Protein AF-A0A6N7UW26-F1 (afdb_monomer)

Nearest PDB structures (foldseek):
  8dt6-assembly1_B  TM=2.273E-01  e=1.455E+00  Elizabethkingia anophelis NUHP1
  5mk8-assembly2_B  TM=3.758E-01  e=3.638E+00  Clostridium botulinum
  8dt6-assembly1_D  TM=2.778E-01  e=3.840E+00  Elizabethkingia anophelis NUHP1
  5v38-assembly1_A  TM=3.765E-01  e=7.739E+00  Clostridium botulinum
  8pat-assembly1_A  TM=2.718E-01  e=9.098E+00  Escherichia coli

Solvent-accessible surface area (backbone atoms only — not comparable to full-atom values): 9703 Å² total; per-residue (Å²): 136,88,84,86,88,82,86,84,82,82,75,84,84,83,72,90,70,81,81,72,72,80,72,72,74,71,62,60,53,66,77,76,77,49,83,89,56,85,70,30,60,75,62,91,87,68,85,50,96,81,56,78,80,40,50,36,56,70,45,73,48,65,44,20,38,36,31,44,34,38,50,102,53,35,41,29,42,35,40,39,35,71,65,97,81,62,48,72,42,76,38,70,46,76,55,78,59,53,95,90,54,58,47,66,45,77,35,78,38,31,34,79,85,52,41,39,20,32,40,27,37,44,48,63,90,64,78,64,68,85,78,50,50,100,53,48,44,78,77,38,86,41,32,36,38,30,59,77,54,70,80,80,85,124

Mean predicted aligned error: 12.39 Å

Foldseek 3Di:
DDDDDDDDPDDDPPDDDDPPPPQPDAFDDCQQVDDDDPLQDDPPPDDDPQDAPGKGWFDAAAQWTWMWGDDPFKIWIKIWGDDDPTDIDIFMDGGHDDAQAATWDWDALRHNVGGIKIKGFHGAPDDDCVVVDPQWDDPGNGIIIGPDDPPPDD

Secondary structure (DSSP, 8-state):
-----------------------PPPPP-GGGGSPP-GGGPPPTT---TT--SEEEEEEEETTEEEEEEE-SSEEEEEEEE-STT-EEEEEEEES---TT---EEEETT-STTS--EEEEE--TT---TTTS-TTEEEEETTEEEES-------

Radius of gyration: 23.83 Å; Cα contacts (8 Å, |Δi|>4): 264; chains: 1; bounding box: 53×52×86 Å

Sequence (154 aa):
MSAAALAAAGMLLVGCSAQGADKVPDPPFAVFETEPGEQDTLPDWVELDTGREEVRYLTTSGTGRYYVSRNSTDYCLVVVREGPGESYSAFCRSGPLTQGFVLSGTSPGTTLDGRAGQASLVVDGYMDGAELGEDSELIHENVLVRLGVPNGDN

Structure (mmCIF, N/CA/C/O backbone):
data_AF-A0A6N7UW26-F1
#
_entry.id   AF-A0A6N7UW26-F1
#
loop_
_atom_site.group_PDB
_atom_site.id
_atom_site.type_symbol
_atom_site.label_atom_id
_atom_site.label_alt_id
_atom_site.label_comp_id
_atom_site.label_asym_id
_atom_site.label_entity_id
_atom_site.label_seq_id
_atom_site.pdbx_PDB_ins_code
_atom_site.Cartn_x
_atom_site.Cartn_y
_atom_site.Cartn_z
_atom_site.occupancy
_atom_site.B_iso_or_equiv
_atom_site.auth_seq_id
_atom_site.auth_comp_id
_atom_site.auth_asym_id
_atom_site.auth_atom_id
_atom_site.pdbx_PDB_model_num
ATOM 1 N N . MET A 1 1 ? 38.519 25.150 -68.601 1.00 41.12 1 MET A N 1
ATOM 2 C CA . MET A 1 1 ? 38.725 24.385 -67.354 1.00 41.12 1 MET A CA 1
ATOM 3 C C . MET A 1 1 ? 37.658 24.834 -66.371 1.00 41.12 1 MET A C 1
ATOM 5 O O . MET A 1 1 ? 37.484 26.033 -66.208 1.00 41.12 1 MET A O 1
ATOM 9 N N . SER A 1 2 ? 36.874 23.883 -65.866 1.00 42.00 2 SER A N 1
ATOM 10 C CA . SER A 1 2 ? 35.711 24.075 -64.989 1.00 42.00 2 SER A CA 1
ATOM 11 C C . SER A 1 2 ? 36.076 24.399 -63.534 1.00 42.00 2 SER A C 1
ATOM 13 O O . SER A 1 2 ? 37.207 24.149 -63.131 1.00 42.00 2 SER A O 1
ATOM 15 N N . ALA A 1 3 ? 35.036 24.803 -62.784 1.00 44.19 3 ALA A N 1
ATOM 16 C CA . ALA A 1 3 ? 34.780 24.684 -61.332 1.00 44.19 3 ALA A CA 1
ATOM 17 C C . ALA A 1 3 ? 34.629 26.060 -60.648 1.00 44.19 3 ALA A C 1
ATOM 19 O O . ALA A 1 3 ? 35.584 26.819 -60.560 1.00 44.19 3 ALA A O 1
ATOM 20 N N . ALA A 1 4 ? 33.406 26.539 -60.395 1.00 43.19 4 ALA A N 1
ATOM 21 C CA . ALA A 1 4 ? 32.406 26.120 -59.393 1.00 43.19 4 ALA A CA 1
ATOM 22 C C . ALA A 1 4 ? 32.610 26.829 -58.039 1.00 43.19 4 ALA A C 1
ATOM 24 O O . ALA A 1 4 ? 33.660 26.740 -57.412 1.00 43.19 4 ALA A O 1
ATOM 25 N N . ALA A 1 5 ? 31.571 27.569 -57.648 1.00 48.59 5 ALA A N 1
ATOM 26 C CA . ALA A 1 5 ? 31.470 28.410 -56.465 1.00 48.59 5 ALA A CA 1
ATOM 27 C C . ALA A 1 5 ? 31.392 27.603 -55.159 1.00 48.59 5 ALA A C 1
ATOM 29 O O . ALA A 1 5 ? 30.811 26.520 -55.131 1.00 48.59 5 ALA A O 1
ATOM 30 N N . LEU A 1 6 ? 31.880 28.188 -54.063 1.00 43.03 6 LEU A N 1
ATOM 31 C CA . LEU A 1 6 ? 31.603 27.736 -52.700 1.00 43.03 6 LEU A CA 1
ATOM 32 C C . LEU A 1 6 ? 31.049 28.911 -51.891 1.00 43.03 6 LEU A C 1
ATOM 34 O O . LEU A 1 6 ? 31.768 29.835 -51.517 1.00 43.03 6 LEU A O 1
ATOM 38 N N . ALA A 1 7 ? 29.738 28.864 -51.664 1.00 52.69 7 ALA A N 1
ATOM 39 C CA . ALA A 1 7 ? 29.038 29.678 -50.687 1.00 52.69 7 ALA A CA 1
ATOM 40 C C . ALA A 1 7 ? 29.315 29.113 -49.286 1.00 52.69 7 ALA A C 1
ATOM 42 O O . ALA A 1 7 ? 29.065 27.936 -49.034 1.00 52.69 7 ALA A O 1
ATOM 43 N N . ALA A 1 8 ? 29.810 29.949 -48.376 1.00 47.72 8 ALA A N 1
ATOM 44 C CA . ALA A 1 8 ? 29.953 29.613 -46.965 1.00 47.72 8 ALA A CA 1
ATOM 45 C C . ALA A 1 8 ? 28.863 30.341 -46.168 1.00 47.72 8 ALA A C 1
ATOM 47 O O . ALA A 1 8 ? 29.039 31.479 -45.741 1.00 47.72 8 ALA A O 1
ATOM 48 N N . ALA A 1 9 ? 27.721 29.679 -45.988 1.00 50.53 9 ALA A N 1
ATOM 49 C CA . ALA A 1 9 ? 26.744 30.029 -44.966 1.00 50.53 9 ALA A CA 1
ATOM 50 C C . ALA A 1 9 ? 27.047 29.176 -43.725 1.00 50.53 9 ALA A C 1
ATOM 52 O O . ALA A 1 9 ? 26.632 28.023 -43.632 1.00 50.53 9 ALA A O 1
ATOM 53 N N . GLY A 1 10 ? 27.838 29.724 -42.801 1.00 46.84 10 GLY A N 1
ATOM 54 C CA . GLY A 1 10 ? 28.078 29.122 -41.491 1.00 46.84 10 GLY A CA 1
ATOM 55 C C . GLY A 1 10 ? 26.859 29.334 -40.599 1.00 46.84 10 GLY A C 1
ATOM 56 O O . GLY A 1 10 ? 26.614 30.445 -40.137 1.00 46.84 10 GLY A O 1
ATOM 57 N N . MET A 1 11 ? 26.080 28.271 -40.413 1.00 49.75 11 MET A N 1
ATOM 58 C CA . MET A 1 11 ? 24.893 28.227 -39.564 1.00 49.75 11 MET A CA 1
ATOM 59 C C . MET A 1 11 ? 25.246 28.457 -38.088 1.00 49.75 11 MET A C 1
ATOM 61 O O . MET A 1 11 ? 26.121 27.799 -37.528 1.00 49.75 11 MET A O 1
ATOM 65 N N . LEU A 1 12 ? 24.502 29.369 -37.460 1.00 50.16 12 LEU A N 1
ATOM 66 C CA . LEU A 1 12 ? 24.355 29.502 -36.013 1.00 50.16 12 LEU A CA 1
ATOM 67 C C . LEU A 1 12 ? 23.759 28.207 -35.442 1.00 50.16 12 LEU A C 1
ATOM 69 O O . LEU A 1 12 ? 22.562 27.964 -35.581 1.00 50.16 12 LEU A O 1
ATOM 73 N N . LEU A 1 13 ? 24.574 27.392 -34.774 1.00 49.44 13 LEU A N 1
ATOM 74 C CA . LEU A 1 13 ? 24.083 26.307 -33.923 1.00 49.44 13 LEU A CA 1
ATOM 75 C C . LEU A 1 13 ? 23.812 26.856 -32.519 1.00 49.44 13 LEU A C 1
ATOM 77 O O . LEU A 1 13 ? 24.617 26.715 -31.604 1.00 49.44 13 LEU A O 1
ATOM 81 N N . VAL A 1 14 ? 22.651 27.494 -32.365 1.00 54.22 14 VAL A N 1
ATOM 82 C CA . VAL A 1 14 ? 21.955 27.564 -31.076 1.00 54.22 14 VAL A CA 1
ATOM 83 C C . VAL A 1 14 ? 21.070 26.325 -31.022 1.00 54.22 14 VAL A C 1
ATOM 85 O O . VAL A 1 14 ? 20.023 26.274 -31.658 1.00 54.22 14 VAL A O 1
ATOM 88 N N . GLY A 1 15 ? 21.533 25.296 -30.320 1.00 43.56 15 GLY A N 1
ATOM 89 C CA . GLY A 1 15 ? 20.801 24.049 -30.134 1.00 43.56 15 GLY A CA 1
ATOM 90 C C . GLY A 1 15 ? 20.874 23.627 -28.680 1.00 43.56 15 GLY A C 1
ATOM 91 O O . GLY A 1 15 ? 21.813 22.952 -28.273 1.00 43.56 15 GLY A O 1
ATOM 92 N N . CYS A 1 16 ? 19.889 24.064 -27.897 1.00 54.56 16 CYS A N 1
ATOM 93 C CA . CYS A 1 16 ? 19.595 23.523 -26.581 1.00 54.56 16 CYS A CA 1
ATOM 94 C C . CYS A 1 16 ? 19.397 22.009 -26.686 1.00 54.56 16 CYS A C 1
ATOM 96 O O . CYS A 1 16 ? 18.557 21.543 -27.450 1.00 54.56 16 CYS A O 1
ATOM 98 N N . SER A 1 17 ? 20.108 21.237 -25.879 1.00 44.00 17 SER A N 1
ATOM 99 C CA . SER A 1 17 ? 19.672 19.895 -25.502 1.00 44.00 17 SER A CA 1
ATOM 100 C C . SER A 1 17 ? 20.188 19.656 -24.098 1.00 44.00 17 SER A C 1
ATOM 102 O O . SER A 1 17 ? 21.270 19.111 -23.890 1.00 44.00 17 SER A O 1
ATOM 104 N N . ALA A 1 18 ? 19.419 20.153 -23.128 1.00 45.50 18 ALA A N 1
ATOM 105 C CA . ALA A 1 18 ? 19.446 19.586 -21.797 1.00 45.50 18 ALA A CA 1
ATOM 106 C C . ALA A 1 18 ? 19.293 18.074 -21.980 1.00 45.50 18 ALA A C 1
ATOM 108 O O . ALA A 1 18 ? 18.314 17.616 -22.569 1.00 45.50 18 ALA A O 1
ATOM 109 N N . GLN A 1 19 ? 20.313 17.332 -21.565 1.00 42.00 19 GLN A N 1
ATOM 110 C CA . GLN A 1 19 ? 20.242 15.893 -21.397 1.00 42.00 19 GLN A CA 1
ATOM 111 C C . GLN A 1 19 ? 19.126 15.641 -20.384 1.00 42.00 19 GLN A C 1
ATOM 113 O O . GLN A 1 19 ? 19.340 15.711 -19.177 1.00 42.00 19 GLN A O 1
ATOM 118 N N . GLY A 1 20 ? 17.906 15.436 -20.882 1.00 44.72 20 GLY A N 1
ATOM 119 C CA . GLY A 1 20 ? 16.899 14.709 -20.140 1.00 44.72 20 GLY A CA 1
ATOM 120 C C . GLY A 1 20 ? 17.497 13.333 -19.942 1.00 44.72 20 GLY A C 1
ATOM 121 O O . GLY A 1 20 ? 17.631 12.588 -20.907 1.00 44.72 20 GLY A O 1
ATOM 122 N N . ALA A 1 21 ? 17.976 13.058 -18.731 1.00 50.16 21 ALA A N 1
ATOM 123 C CA . ALA A 1 21 ? 18.299 11.704 -18.330 1.00 50.16 21 ALA A CA 1
ATOM 124 C C . ALA A 1 21 ? 17.089 10.850 -18.708 1.00 50.16 21 ALA A C 1
ATOM 126 O O . ALA A 1 21 ? 15.977 11.174 -18.284 1.00 50.16 21 ALA A O 1
ATOM 127 N N . ASP A 1 22 ? 17.295 9.851 -19.567 1.00 48.12 22 ASP A N 1
ATOM 128 C CA . ASP A 1 22 ? 16.258 8.903 -19.948 1.00 48.12 22 ASP A CA 1
ATOM 129 C C . ASP A 1 22 ? 15.594 8.415 -18.659 1.00 48.12 22 ASP A C 1
ATOM 131 O O . ASP A 1 22 ? 16.223 7.740 -17.838 1.00 48.12 22 ASP A O 1
ATOM 135 N N . LYS A 1 23 ? 14.351 8.855 -18.419 1.00 54.00 23 LYS A N 1
ATOM 136 C CA . LYS A 1 23 ? 13.581 8.424 -17.257 1.00 54.00 23 LYS A CA 1
ATOM 137 C C . LYS A 1 23 ? 13.370 6.935 -17.485 1.00 54.00 23 LYS A C 1
ATOM 139 O O . LYS A 1 23 ? 12.643 6.560 -18.402 1.00 54.00 23 LYS A O 1
ATOM 144 N N . VAL A 1 24 ? 14.088 6.103 -16.727 1.00 54.62 24 VAL A N 1
ATOM 145 C CA . VAL A 1 24 ? 13.878 4.653 -16.736 1.00 54.62 24 VAL A CA 1
ATOM 146 C C . VAL A 1 24 ? 12.374 4.451 -16.558 1.00 54.62 24 VAL A C 1
ATOM 148 O O . VAL A 1 24 ? 11.836 4.992 -15.588 1.00 54.62 24 VAL A O 1
ATOM 151 N N . PRO A 1 25 ? 11.688 3.797 -17.512 1.00 60.94 25 PRO A N 1
ATOM 152 C CA . PRO A 1 25 ? 10.249 3.649 -17.434 1.00 60.94 25 PRO A CA 1
ATOM 153 C C . PRO A 1 25 ? 9.905 2.919 -16.143 1.00 60.94 25 PRO A C 1
ATOM 155 O O . PRO A 1 25 ? 10.587 1.966 -15.756 1.00 60.94 25 PRO A O 1
ATOM 158 N N . ASP A 1 26 ? 8.870 3.413 -15.475 1.00 63.62 26 ASP A N 1
ATOM 159 C CA . ASP A 1 26 ? 8.329 2.781 -14.285 1.00 63.62 26 ASP A CA 1
ATOM 160 C C . ASP A 1 26 ? 7.999 1.311 -14.594 1.00 63.62 26 ASP A C 1
ATOM 162 O O . ASP A 1 26 ? 7.546 1.008 -15.707 1.00 63.62 26 ASP A O 1
ATOM 166 N N . PRO A 1 27 ? 8.257 0.368 -13.670 1.00 62.75 27 PRO A N 1
ATOM 167 C CA . PRO A 1 27 ? 7.874 -1.012 -13.911 1.00 62.75 27 PRO A CA 1
ATOM 168 C C . PRO A 1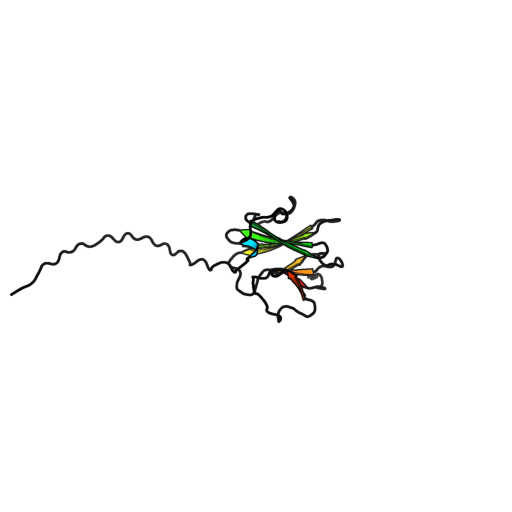 27 ? 6.352 -1.129 -14.048 1.00 62.75 27 PRO A C 1
ATOM 170 O O . PRO A 1 27 ? 5.616 -0.312 -13.484 1.00 62.75 27 PRO A O 1
ATOM 173 N N . PRO A 1 28 ? 5.873 -2.142 -14.789 1.00 69.50 28 PRO A N 1
ATOM 174 C CA . PRO A 1 28 ? 4.451 -2.313 -15.020 1.00 69.50 28 PRO A CA 1
ATOM 175 C C . PRO A 1 28 ? 3.727 -2.570 -13.696 1.00 69.50 28 PRO A C 1
ATOM 177 O O . PRO A 1 28 ? 4.090 -3.464 -12.925 1.00 69.50 28 PRO A O 1
ATOM 180 N N . PHE A 1 29 ? 2.724 -1.732 -13.464 1.00 78.69 29 PHE A N 1
ATOM 181 C CA . PHE A 1 29 ? 1.690 -1.893 -12.456 1.00 78.69 29 PHE A CA 1
ATOM 182 C C . PHE A 1 29 ? 0.354 -1.612 -13.137 1.00 78.69 29 PHE A C 1
ATOM 184 O O . PHE A 1 29 ? -0.122 -0.473 -13.165 1.00 78.69 29 PHE A O 1
ATOM 191 N N . ALA A 1 30 ? -0.249 -2.657 -13.687 1.00 83.00 30 ALA A N 1
ATOM 192 C CA . ALA A 1 30 ? -1.510 -2.632 -14.407 1.00 83.00 30 ALA A CA 1
ATOM 193 C C . ALA A 1 30 ? -2.638 -2.080 -13.533 1.00 83.00 30 ALA A C 1
ATOM 195 O O . ALA A 1 30 ? -3.578 -1.478 -14.047 1.00 83.00 30 ALA A O 1
ATOM 196 N N . VAL A 1 31 ? -2.511 -2.184 -12.203 1.00 84.69 31 VAL A N 1
ATOM 197 C CA . VAL A 1 31 ? -3.455 -1.571 -11.262 1.00 84.69 31 VAL A CA 1
ATOM 198 C C . VAL A 1 31 ? -3.625 -0.063 -11.505 1.00 84.69 31 VAL A C 1
ATOM 2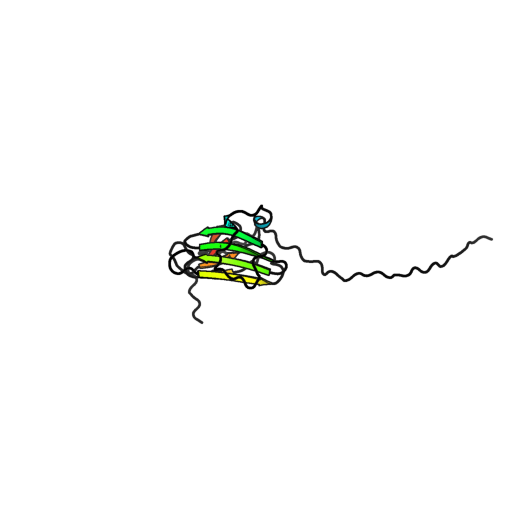00 O O . VAL A 1 31 ? -4.735 0.453 -11.391 1.00 84.69 31 VAL A O 1
ATOM 203 N N . PHE A 1 32 ? -2.578 0.647 -11.938 1.00 87.88 32 PHE A N 1
ATOM 204 C CA . PHE A 1 32 ? -2.669 2.074 -12.260 1.00 87.88 32 PHE A CA 1
ATOM 205 C C . PHE A 1 32 ? -3.169 2.368 -13.683 1.00 87.88 32 PHE A C 1
ATOM 207 O O . PHE A 1 32 ? -3.460 3.518 -14.002 1.00 87.88 32 PHE A O 1
ATOM 214 N N . GLU A 1 33 ? -3.277 1.360 -14.547 1.00 88.44 33 GLU A N 1
ATOM 215 C CA . GLU A 1 33 ? -3.833 1.504 -15.900 1.00 88.44 33 GLU A CA 1
ATOM 216 C C . GLU A 1 33 ? -5.367 1.425 -15.906 1.00 88.44 33 GLU A C 1
ATOM 218 O O . GLU A 1 33 ? -6.011 1.738 -16.909 1.00 88.44 33 GLU A O 1
ATOM 223 N N . THR A 1 34 ? -5.965 1.032 -14.780 1.00 86.31 34 THR A N 1
ATOM 224 C CA . THR A 1 34 ? -7.418 0.956 -14.604 1.00 86.31 34 THR A CA 1
ATOM 225 C C . THR A 1 34 ? -8.011 2.295 -14.144 1.00 86.31 34 THR A C 1
ATOM 227 O O . THR A 1 34 ? -7.329 3.138 -13.551 1.00 86.31 34 THR A O 1
ATOM 230 N N . GLU A 1 35 ? -9.296 2.536 -14.419 1.00 90.56 35 GLU A N 1
ATOM 231 C CA . GLU A 1 35 ? -9.985 3.739 -13.927 1.00 90.56 35 GLU A CA 1
ATOM 232 C C . GLU A 1 35 ? -10.122 3.716 -12.392 1.00 90.56 35 GLU A C 1
ATOM 234 O O . GLU A 1 35 ? -10.356 2.645 -11.832 1.00 90.56 35 GLU A O 1
ATOM 239 N N . PRO A 1 36 ? -9.974 4.862 -11.695 1.00 91.44 36 PRO A N 1
ATOM 240 C CA . PRO A 1 36 ? -10.137 4.919 -10.243 1.00 91.44 36 PRO A CA 1
ATOM 241 C C . PRO A 1 36 ? -11.522 4.489 -9.765 1.00 91.44 36 PRO A C 1
ATOM 243 O O . PRO A 1 36 ? -12.541 4.941 -10.291 1.00 91.44 36 PRO A O 1
ATOM 246 N N . GLY A 1 37 ? -11.548 3.646 -8.735 1.00 91.50 37 GLY A N 1
ATOM 247 C CA . GLY A 1 37 ? -12.758 3.179 -8.065 1.00 91.50 37 GLY A CA 1
ATOM 248 C C . GLY A 1 37 ? -12.964 3.798 -6.681 1.00 91.50 37 GLY A C 1
ATOM 249 O O . GLY A 1 37 ? -12.087 4.443 -6.115 1.00 91.50 37 GLY A O 1
ATOM 250 N N . GLU A 1 38 ? -14.130 3.551 -6.080 1.00 91.81 38 GLU A N 1
ATOM 251 C CA . GLU A 1 38 ? -14.453 4.042 -4.726 1.00 91.81 38 GLU A CA 1
ATOM 252 C C . GLU A 1 38 ? -13.470 3.528 -3.660 1.00 91.81 38 GLU A C 1
ATOM 254 O O . GLU A 1 38 ? -13.166 4.226 -2.694 1.00 91.81 38 GLU A O 1
ATOM 259 N N . GLN A 1 39 ? -12.951 2.310 -3.844 1.00 93.62 39 GLN A N 1
ATOM 260 C CA . GLN A 1 39 ? -12.018 1.682 -2.909 1.00 93.62 39 GLN A CA 1
ATOM 261 C C . GLN A 1 39 ? -10.614 2.292 -2.959 1.00 93.62 39 GLN A C 1
ATOM 263 O O . GLN A 1 39 ? -9.870 2.100 -2.006 1.00 93.62 39 GLN A O 1
ATOM 268 N N . ASP A 1 40 ? -10.270 3.059 -3.998 1.00 95.31 40 ASP A N 1
ATOM 269 C CA . ASP A 1 40 ? -8.946 3.676 -4.173 1.00 95.31 40 ASP A CA 1
ATOM 270 C C . ASP A 1 40 ? -8.706 4.872 -3.237 1.00 95.31 40 ASP A C 1
ATOM 272 O O . ASP A 1 40 ? -7.611 5.431 -3.182 1.00 95.31 40 ASP A O 1
ATOM 276 N N . THR A 1 41 ? -9.719 5.266 -2.465 1.00 93.62 41 THR A N 1
ATOM 277 C CA . THR A 1 41 ? -9.604 6.346 -1.484 1.00 93.62 41 THR A CA 1
ATOM 278 C C . THR A 1 41 ? -9.078 5.810 -0.152 1.00 93.62 41 THR A C 1
ATOM 280 O O . THR A 1 41 ? -9.696 4.946 0.473 1.00 93.62 41 THR A O 1
ATOM 283 N N . LEU A 1 42 ? -7.948 6.352 0.317 1.00 93.31 42 LEU A N 1
ATOM 284 C CA . LEU A 1 42 ? -7.458 6.098 1.676 1.00 93.31 42 LEU A CA 1
ATOM 285 C C . LEU A 1 42 ? -8.345 6.793 2.716 1.00 93.31 42 LEU A C 1
ATOM 287 O O . LEU A 1 42 ? -8.801 7.910 2.460 1.00 93.31 42 LEU A O 1
ATOM 291 N N . PRO A 1 43 ? -8.511 6.206 3.914 1.00 91.94 43 PRO A N 1
ATOM 292 C CA . PRO A 1 43 ? -9.143 6.899 5.028 1.00 91.94 43 PRO A CA 1
ATOM 293 C C . PRO A 1 43 ? -8.470 8.242 5.337 1.00 91.94 43 PRO A C 1
ATOM 295 O O . PRO A 1 43 ? -7.251 8.393 5.216 1.00 91.94 43 PRO A O 1
ATOM 298 N N . ASP A 1 44 ? -9.258 9.216 5.793 1.00 91.25 44 ASP A N 1
ATOM 299 C CA . ASP A 1 44 ? -8.789 10.593 5.997 1.00 91.25 44 ASP A CA 1
ATOM 300 C C . ASP A 1 44 ? -7.605 10.697 6.966 1.00 91.25 44 ASP A C 1
ATOM 302 O O . ASP A 1 44 ? -6.721 11.525 6.759 1.00 91.25 44 ASP A O 1
ATOM 306 N N . TRP A 1 45 ? -7.539 9.813 7.963 1.00 91.00 45 TRP A N 1
ATOM 307 C CA . TRP A 1 45 ? -6.492 9.774 8.987 1.00 91.00 45 TRP A CA 1
ATOM 308 C C . TRP A 1 45 ? -5.152 9.165 8.525 1.00 91.00 45 TRP A C 1
ATOM 310 O O . TRP A 1 45 ? -4.195 9.172 9.295 1.00 91.00 45 TRP A O 1
ATOM 320 N N . VAL A 1 46 ? -5.054 8.633 7.300 1.00 92.69 46 VAL A N 1
ATOM 321 C CA . VAL A 1 46 ? -3.823 8.006 6.775 1.00 92.69 46 VAL A CA 1
ATOM 322 C C . VAL A 1 46 ? -2.902 9.046 6.136 1.00 92.69 46 VAL A C 1
ATOM 324 O O . VAL A 1 46 ? -3.060 9.409 4.972 1.00 92.69 46 VAL A O 1
ATOM 327 N N . GLU A 1 47 ? -1.910 9.548 6.856 1.00 91.44 47 GLU A N 1
ATOM 328 C CA . GLU A 1 47 ? -1.010 10.585 6.333 1.00 91.44 47 GLU A CA 1
ATOM 329 C C . GLU A 1 47 ? 0.193 9.972 5.593 1.00 91.44 47 GLU A C 1
ATOM 331 O O . GLU A 1 47 ? 0.939 9.166 6.148 1.00 91.44 47 GLU A O 1
ATOM 336 N N . LEU A 1 48 ? 0.382 10.335 4.320 1.00 89.81 48 LEU A N 1
ATOM 337 C CA . LEU A 1 48 ? 1.527 9.894 3.517 1.00 89.81 48 LEU A CA 1
ATOM 338 C C . LEU A 1 48 ? 2.460 11.076 3.265 1.00 89.81 48 LEU A C 1
ATOM 340 O O . LEU A 1 48 ? 2.055 12.051 2.632 1.00 89.81 48 LEU A O 1
ATOM 344 N N . ASP A 1 49 ? 3.718 10.958 3.691 1.00 86.25 49 ASP A N 1
ATOM 345 C CA . ASP A 1 49 ? 4.747 11.988 3.474 1.00 86.25 49 ASP A CA 1
ATOM 346 C C . ASP A 1 49 ? 5.045 12.219 1.983 1.00 86.25 49 ASP A C 1
ATOM 348 O O . ASP A 1 49 ? 5.452 13.305 1.577 1.00 86.25 49 ASP A O 1
ATOM 352 N N . THR A 1 50 ? 4.805 11.201 1.153 1.00 83.81 50 THR A N 1
ATOM 353 C CA . THR A 1 50 ? 4.925 11.253 -0.312 1.00 83.81 50 THR A CA 1
ATOM 354 C C . THR A 1 50 ? 3.699 11.869 -0.994 1.00 83.81 50 THR A C 1
ATOM 356 O O . THR A 1 50 ? 3.696 12.052 -2.212 1.00 83.81 50 THR A O 1
ATOM 359 N N . GLY A 1 51 ? 2.652 12.203 -0.235 1.00 85.94 51 GLY A N 1
ATOM 360 C CA . GLY A 1 51 ? 1.371 12.667 -0.757 1.00 85.94 51 GLY A CA 1
ATOM 361 C C . GLY A 1 51 ? 0.436 11.536 -1.204 1.00 85.94 51 GLY A C 1
ATOM 362 O O . GLY A 1 51 ? 0.689 10.351 -0.996 1.00 85.94 51 GLY A O 1
ATOM 363 N N . ARG A 1 52 ? -0.698 11.926 -1.801 1.00 88.56 52 ARG A N 1
ATOM 364 C CA . ARG A 1 52 ? -1.782 11.029 -2.254 1.00 88.56 52 ARG A CA 1
ATOM 365 C C . ARG A 1 52 ? -2.147 11.272 -3.729 1.00 88.56 52 ARG A C 1
ATOM 367 O O . ARG A 1 52 ? -3.324 11.282 -4.067 1.00 88.56 52 ARG A O 1
ATOM 374 N N . GLU A 1 53 ? -1.156 11.560 -4.578 1.00 89.38 53 GLU A N 1
ATOM 375 C CA . GLU A 1 53 ? -1.381 11.930 -5.991 1.00 89.38 53 GLU A CA 1
ATOM 376 C C . GLU A 1 53 ? -2.131 10.843 -6.761 1.00 89.38 53 GLU A C 1
ATOM 378 O O . GLU A 1 53 ? -3.141 11.123 -7.404 1.00 89.38 53 GLU A O 1
ATOM 383 N N . GLU A 1 54 ? -1.660 9.602 -6.658 1.00 92.19 54 GLU A N 1
ATOM 384 C CA . GLU A 1 54 ? -2.349 8.447 -7.205 1.00 92.19 54 GLU A CA 1
ATOM 385 C C . GLU A 1 54 ? -2.303 7.306 -6.192 1.00 92.19 54 GLU A C 1
ATOM 387 O O . GLU A 1 54 ? -1.235 6.915 -5.717 1.00 92.19 54 GLU A O 1
ATOM 392 N N . VAL A 1 55 ? -3.473 6.777 -5.842 1.00 94.12 55 VAL A N 1
ATOM 393 C CA . VAL A 1 55 ? -3.622 5.651 -4.921 1.00 94.12 55 VAL A CA 1
ATOM 394 C C . VAL A 1 55 ? -4.502 4.606 -5.577 1.00 94.12 55 VAL A C 1
ATOM 396 O O . VAL A 1 55 ? -5.469 4.959 -6.244 1.00 94.12 55 VAL A O 1
ATOM 399 N N . ARG A 1 56 ? -4.157 3.332 -5.390 1.00 94.50 56 ARG A N 1
ATOM 400 C CA . ARG A 1 56 ? -4.946 2.189 -5.837 1.00 94.50 56 ARG A CA 1
ATOM 401 C C . ARG A 1 56 ? -5.104 1.177 -4.727 1.00 94.50 56 ARG A C 1
ATOM 403 O O . ARG A 1 56 ? -4.135 0.829 -4.050 1.00 94.50 56 ARG A O 1
ATOM 410 N N . TYR A 1 57 ? -6.321 0.694 -4.564 1.00 94.06 57 TYR A N 1
ATOM 411 C CA . TYR A 1 57 ? -6.622 -0.458 -3.743 1.00 94.06 57 TYR A CA 1
ATOM 412 C C . TYR A 1 57 ? -6.136 -1.729 -4.439 1.00 94.06 57 TYR A C 1
ATOM 414 O O . TYR A 1 57 ? -6.356 -1.927 -5.630 1.00 94.06 57 TYR A O 1
ATOM 422 N N . LEU A 1 58 ? -5.463 -2.588 -3.677 1.00 91.19 58 LEU A N 1
ATOM 423 C CA . LEU A 1 58 ? -4.958 -3.871 -4.157 1.00 91.19 58 LEU A CA 1
ATOM 424 C C . LEU A 1 58 ? -5.877 -4.998 -3.697 1.00 91.19 58 LEU A C 1
ATOM 426 O O . LEU A 1 58 ? -6.421 -5.749 -4.496 1.00 91.19 58 LEU A O 1
ATOM 430 N N . THR A 1 59 ? -6.036 -5.144 -2.382 1.00 91.38 59 THR A N 1
ATOM 431 C CA . THR A 1 59 ? -6.792 -6.257 -1.803 1.00 91.38 59 THR A CA 1
ATOM 432 C C . THR A 1 59 ? -7.098 -6.026 -0.324 1.00 91.38 59 THR A C 1
ATOM 434 O O . THR A 1 59 ? -6.612 -5.085 0.312 1.00 91.38 59 THR A O 1
ATOM 437 N N . THR A 1 60 ? -7.886 -6.927 0.252 1.00 89.00 60 THR A N 1
ATOM 438 C CA . THR A 1 60 ? -8.113 -7.041 1.690 1.00 89.00 60 THR A CA 1
ATOM 439 C C . THR A 1 60 ? -7.781 -8.459 2.127 1.00 89.00 60 THR A C 1
ATOM 441 O O . THR A 1 60 ? -8.275 -9.422 1.549 1.00 89.00 60 THR A O 1
ATOM 444 N N . SER A 1 61 ? -6.971 -8.582 3.176 1.00 82.25 61 SER A N 1
ATOM 445 C CA . SER A 1 61 ? -6.663 -9.858 3.818 1.00 82.25 61 SER A CA 1
ATOM 446 C C . SER A 1 61 ? -6.664 -9.676 5.329 1.00 82.25 61 SER A C 1
ATOM 448 O O . SER A 1 61 ? -6.103 -8.710 5.845 1.00 82.25 61 SER A O 1
ATOM 450 N N . GLY A 1 62 ? -7.346 -10.572 6.046 1.00 81.75 62 GLY A N 1
ATOM 451 C CA . GLY A 1 62 ? -7.571 -10.417 7.481 1.00 81.75 62 GLY A CA 1
ATOM 452 C C . GLY A 1 62 ? -8.238 -9.085 7.821 1.00 81.75 62 GLY A C 1
ATOM 453 O O . GLY A 1 62 ? -9.330 -8.781 7.346 1.00 81.75 62 GLY A O 1
ATOM 454 N N . THR A 1 63 ? -7.574 -8.309 8.669 1.00 82.25 63 THR A N 1
ATOM 455 C CA . THR A 1 63 ? -7.973 -6.956 9.095 1.00 82.25 63 THR A CA 1
ATOM 456 C C . THR A 1 63 ? -7.290 -5.853 8.278 1.00 82.25 63 THR A C 1
ATOM 458 O O . THR A 1 63 ? -7.543 -4.671 8.518 1.00 82.25 63 THR A O 1
ATOM 461 N N . GLY A 1 64 ? -6.400 -6.220 7.349 1.00 87.31 64 GLY A N 1
ATOM 462 C CA . GLY A 1 64 ? -5.599 -5.302 6.548 1.00 87.31 64 GLY A CA 1
ATOM 463 C C . GLY A 1 64 ? -6.222 -5.011 5.184 1.00 87.31 64 GLY A C 1
ATOM 464 O O . GLY A 1 64 ? -6.570 -5.921 4.429 1.00 87.31 64 GLY A O 1
ATOM 465 N N . ARG A 1 65 ? -6.312 -3.728 4.833 1.00 91.50 65 ARG A N 1
ATOM 466 C CA . ARG A 1 65 ? -6.573 -3.241 3.473 1.00 91.50 65 ARG A CA 1
ATOM 467 C C . ARG A 1 65 ? -5.258 -2.748 2.883 1.00 91.50 65 ARG A C 1
ATOM 469 O O . ARG A 1 65 ? -4.557 -1.954 3.509 1.00 91.50 65 ARG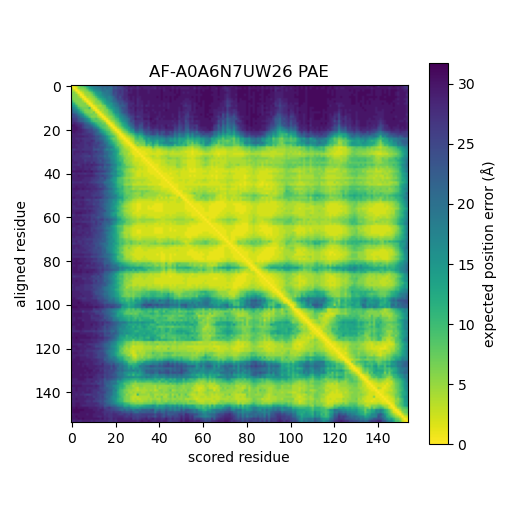 A O 1
ATOM 476 N N . TYR A 1 66 ? -4.918 -3.251 1.707 1.00 91.38 66 TYR A N 1
ATOM 477 C CA . TYR A 1 66 ? -3.635 -3.027 1.055 1.00 91.38 66 TYR A CA 1
ATOM 478 C C . TYR A 1 66 ? -3.827 -2.081 -0.119 1.00 91.38 66 TYR A C 1
ATOM 480 O O . TYR A 1 66 ? -4.720 -2.279 -0.942 1.00 91.38 66 TYR A O 1
ATOM 488 N N . TYR A 1 67 ? -2.962 -1.081 -0.198 1.00 93.50 67 TYR A N 1
ATOM 489 C CA . TYR A 1 67 ? -2.963 -0.070 -1.239 1.00 93.50 67 TYR A CA 1
ATOM 490 C C . TYR A 1 67 ? -1.551 0.115 -1.770 1.00 93.50 67 TYR A C 1
ATOM 492 O O . TYR A 1 67 ? -0.568 -0.058 -1.044 1.00 93.50 67 TYR A O 1
ATOM 500 N N . VAL A 1 68 ? -1.460 0.545 -3.018 1.00 91.44 68 VAL A N 1
ATOM 501 C CA . VAL A 1 68 ? -0.249 1.142 -3.565 1.00 91.44 68 VAL A CA 1
ATOM 502 C C . VAL A 1 68 ? -0.520 2.616 -3.816 1.00 91.44 68 VAL A C 1
ATOM 504 O O . VAL A 1 68 ? -1.554 2.976 -4.376 1.00 91.44 68 VAL A O 1
ATOM 507 N N . SER A 1 69 ? 0.392 3.482 -3.392 1.00 91.62 69 SER A N 1
ATOM 508 C CA . SER A 1 69 ? 0.400 4.875 -3.827 1.00 91.62 69 SER A CA 1
ATOM 509 C C . SER A 1 69 ? 1.644 5.163 -4.647 1.00 91.62 69 SER A C 1
ATOM 511 O O . SER A 1 69 ? 2.702 4.566 -4.429 1.00 91.62 69 SER A O 1
ATOM 513 N N . ARG A 1 70 ? 1.512 6.078 -5.603 1.00 88.31 70 ARG A N 1
ATOM 514 C CA . ARG A 1 70 ? 2.646 6.629 -6.334 1.00 88.31 70 ARG A CA 1
ATOM 515 C C . ARG A 1 70 ? 2.485 8.124 -6.547 1.00 88.31 70 ARG A C 1
ATOM 517 O O . ARG A 1 70 ? 1.373 8.653 -6.590 1.00 88.31 70 ARG A O 1
ATOM 524 N N . ASN A 1 71 ? 3.618 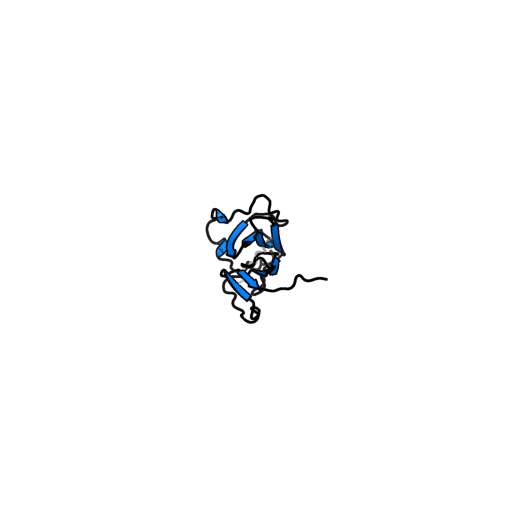8.782 -6.703 1.00 86.69 71 ASN A N 1
ATOM 525 C CA . ASN A 1 71 ? 3.718 10.137 -7.221 1.00 86.69 71 ASN A CA 1
ATOM 526 C C . ASN A 1 71 ? 4.767 10.145 -8.353 1.00 86.69 71 ASN A C 1
ATOM 528 O O . ASN A 1 71 ? 5.219 9.095 -8.815 1.00 86.69 71 ASN A O 1
ATOM 532 N N . SER A 1 72 ? 5.182 11.325 -8.814 1.00 79.69 72 SER A N 1
ATOM 533 C CA . SER A 1 72 ? 6.169 11.439 -9.902 1.00 79.69 72 SER A CA 1
ATOM 534 C C . SER A 1 72 ? 7.554 10.797 -9.648 1.00 79.69 72 SER A C 1
ATOM 536 O O . SER A 1 72 ? 8.286 10.563 -10.624 1.00 79.69 72 SER A O 1
ATOM 538 N N . THR A 1 73 ? 7.912 10.535 -8.383 1.00 80.50 73 THR A N 1
ATOM 539 C CA . THR A 1 73 ? 9.240 10.101 -7.909 1.00 80.50 73 THR A CA 1
ATOM 540 C C . THR A 1 73 ? 9.243 8.922 -6.934 1.00 80.50 73 THR A C 1
ATOM 542 O O . THR A 1 73 ? 10.295 8.306 -6.764 1.00 80.50 73 THR A O 1
ATOM 545 N N . ASP A 1 74 ? 8.123 8.610 -6.292 1.00 85.31 74 ASP A N 1
ATOM 546 C CA . ASP A 1 74 ? 8.034 7.728 -5.132 1.00 85.31 74 ASP A CA 1
ATOM 547 C C . ASP A 1 74 ? 6.892 6.722 -5.266 1.00 85.31 74 ASP A C 1
ATOM 549 O O . ASP A 1 74 ? 5.845 7.009 -5.850 1.00 85.31 74 ASP A O 1
ATOM 553 N N . TYR A 1 75 ? 7.088 5.567 -4.636 1.00 86.44 75 TYR A N 1
ATOM 554 C CA . TYR A 1 75 ? 6.101 4.501 -4.497 1.00 86.44 75 TYR A CA 1
ATOM 555 C C . TYR A 1 75 ? 5.951 4.126 -3.030 1.00 86.44 75 TYR A C 1
ATOM 557 O O . TYR A 1 75 ? 6.955 4.065 -2.314 1.00 86.44 75 TYR A O 1
ATOM 565 N N . CYS A 1 76 ? 4.731 3.819 -2.593 1.00 89.00 76 CYS A N 1
ATOM 566 C CA . CYS A 1 76 ? 4.469 3.293 -1.260 1.00 89.00 76 CYS A CA 1
ATOM 567 C C . CYS A 1 76 ? 3.536 2.084 -1.291 1.00 89.00 76 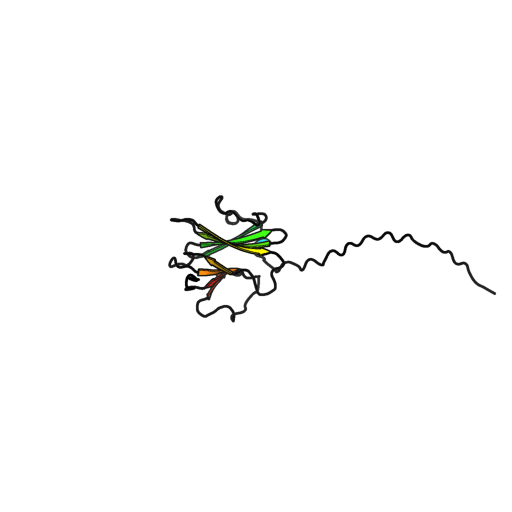CYS A C 1
ATOM 569 O O . CYS A 1 76 ? 2.498 2.105 -1.947 1.00 89.00 76 CYS A O 1
ATOM 571 N N . LEU A 1 77 ? 3.864 1.073 -0.487 1.00 90.94 77 LEU A N 1
ATOM 572 C CA . LEU A 1 77 ? 2.909 0.074 -0.021 1.00 90.94 77 LEU A CA 1
ATOM 573 C C . LEU A 1 77 ? 2.265 0.607 1.254 1.00 90.94 77 LEU A C 1
ATOM 575 O O . LEU A 1 77 ? 2.967 0.863 2.234 1.00 90.94 77 LEU A O 1
ATOM 579 N N . VAL A 1 78 ? 0.946 0.753 1.254 1.00 92.88 78 VAL A N 1
ATOM 580 C CA . VAL A 1 78 ? 0.188 1.232 2.411 1.00 92.88 78 VAL A CA 1
ATOM 581 C C . VAL A 1 78 ? -0.720 0.115 2.895 1.00 92.88 78 VAL A C 1
ATOM 583 O O . VAL A 1 78 ? -1.517 -0.428 2.134 1.00 92.88 78 VAL A O 1
ATOM 586 N N . VAL A 1 79 ? -0.603 -0.229 4.173 1.00 92.69 79 VAL A N 1
ATOM 587 C CA . VAL A 1 79 ? -1.446 -1.232 4.824 1.00 92.69 79 VAL A CA 1
ATOM 588 C C . VAL A 1 79 ? -2.251 -0.543 5.911 1.00 92.69 79 VAL A C 1
ATOM 590 O O . VAL A 1 79 ? -1.689 -0.010 6.866 1.00 92.69 79 VAL A O 1
ATOM 593 N N . VAL A 1 80 ? -3.569 -0.530 5.745 1.00 91.75 80 VAL A N 1
ATOM 594 C CA . VAL A 1 80 ? -4.527 0.102 6.652 1.00 91.75 80 VAL A CA 1
ATOM 595 C C . VAL A 1 80 ? -5.221 -0.981 7.461 1.00 91.75 80 VAL A C 1
ATOM 597 O O . VAL A 1 80 ? -5.797 -1.908 6.895 1.00 91.75 80 VAL A O 1
ATOM 600 N N . ARG A 1 81 ? -5.202 -0.850 8.786 1.00 88.31 81 ARG A N 1
ATOM 601 C CA . ARG A 1 81 ? -5.978 -1.688 9.697 1.00 88.31 81 ARG A CA 1
ATOM 602 C C . ARG A 1 81 ? -7.205 -0.922 10.165 1.00 88.31 81 ARG A C 1
ATOM 604 O O . ARG A 1 81 ? -7.068 0.084 10.858 1.00 88.31 81 ARG A O 1
ATOM 611 N N . GLU A 1 82 ? -8.383 -1.427 9.828 1.00 77.75 82 GLU A N 1
ATOM 612 C CA . GLU A 1 82 ? -9.664 -0.880 10.290 1.00 77.75 82 GLU A CA 1
ATOM 613 C C . GLU A 1 82 ? -10.179 -1.669 11.512 1.00 77.75 82 GLU A C 1
ATOM 615 O O . GLU A 1 82 ? -9.899 -2.862 11.664 1.00 77.75 82 GLU A O 1
ATOM 620 N N . GLY A 1 83 ? -10.924 -1.012 12.410 1.00 76.62 83 GLY A N 1
ATOM 621 C CA . GLY A 1 83 ? -11.493 -1.624 13.622 1.00 76.62 83 GLY A CA 1
ATOM 622 C C . GLY A 1 83 ? -10.836 -1.170 14.938 1.00 76.62 83 GLY A C 1
ATOM 623 O O . GLY A 1 83 ? -10.241 -0.100 15.003 1.00 76.62 83 GLY A O 1
ATOM 624 N N . PRO A 1 84 ? -10.952 -1.935 16.043 1.00 67.94 84 PRO A N 1
ATOM 625 C CA . PRO A 1 84 ? -10.396 -1.529 17.335 1.00 67.94 84 PRO A CA 1
ATOM 626 C C . PRO A 1 84 ? -8.872 -1.319 17.268 1.00 67.94 84 PRO A C 1
ATOM 628 O O . PRO A 1 84 ? -8.102 -2.254 17.029 1.00 67.94 84 PRO A O 1
ATOM 631 N N . GLY A 1 85 ? -8.431 -0.079 17.492 1.00 74.69 85 GLY A N 1
ATOM 632 C CA . GLY A 1 85 ? -7.028 0.316 17.353 1.00 74.69 85 GLY A CA 1
ATOM 633 C C . GLY A 1 85 ? -6.605 0.511 15.898 1.00 74.69 85 GLY A C 1
ATOM 634 O O . GLY A 1 85 ? -5.612 -0.078 15.481 1.00 74.69 85 GLY A O 1
ATOM 635 N N . GLU A 1 86 ? -7.378 1.290 15.136 1.00 85.31 86 GLU A N 1
ATOM 636 C CA . GLU A 1 86 ? -7.031 1.695 13.770 1.00 85.31 86 GLU A CA 1
ATOM 637 C C . GLU A 1 86 ? -5.587 2.192 13.696 1.00 85.31 86 GLU A C 1
ATOM 639 O O . GLU A 1 86 ? -5.105 2.930 14.559 1.00 85.31 86 GLU A O 1
ATOM 644 N N . SER A 1 87 ? -4.876 1.730 12.678 1.00 88.62 87 SER A N 1
ATOM 645 C CA . SER A 1 87 ? -3.470 2.056 12.468 1.00 88.62 87 SER A CA 1
ATOM 646 C C . SER A 1 87 ? -3.117 1.824 11.013 1.00 88.62 87 SER A C 1
ATOM 648 O O . SER A 1 87 ? -3.750 1.000 10.352 1.00 88.62 87 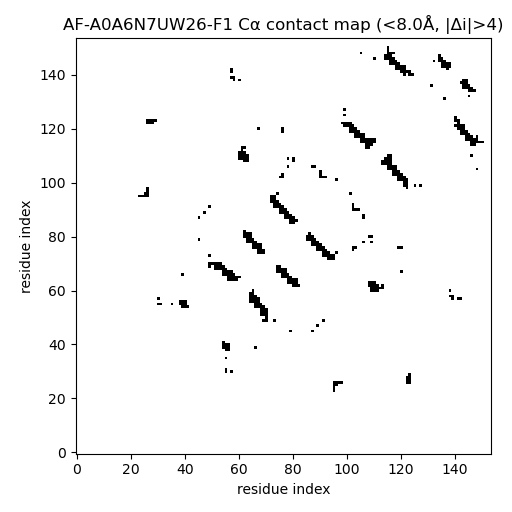SER A O 1
ATOM 650 N N . TYR A 1 88 ? -2.076 2.484 10.527 1.00 91.50 88 TYR A N 1
ATOM 651 C CA . TYR A 1 88 ? -1.546 2.219 9.200 1.00 91.50 88 TYR A CA 1
ATOM 652 C C . TYR A 1 88 ? -0.035 2.035 9.247 1.00 91.50 88 TYR A C 1
ATOM 654 O O . TYR A 1 88 ? 0.644 2.458 10.184 1.00 91.50 88 TYR A O 1
ATOM 662 N N . SER A 1 89 ? 0.492 1.375 8.227 1.00 90.56 89 SER A N 1
ATOM 663 C CA . SER A 1 89 ? 1.921 1.312 7.946 1.00 90.56 89 SER A CA 1
ATOM 664 C C . SER A 1 89 ? 2.128 1.678 6.486 1.00 90.56 89 SER A C 1
ATOM 666 O O . SER A 1 89 ? 1.428 1.155 5.621 1.00 90.56 89 SER A O 1
ATOM 668 N N . ALA A 1 90 ? 3.072 2.575 6.215 1.00 90.69 90 ALA A N 1
ATOM 669 C CA . ALA A 1 90 ? 3.454 2.957 4.865 1.00 90.69 90 ALA A CA 1
ATOM 670 C C . ALA A 1 90 ? 4.939 2.653 4.662 1.00 90.69 90 ALA A C 1
ATOM 672 O O . ALA A 1 90 ? 5.788 3.097 5.435 1.00 90.69 90 ALA A O 1
ATOM 673 N N . PHE A 1 91 ? 5.247 1.885 3.625 1.00 88.44 91 PHE A N 1
ATOM 674 C CA . PHE A 1 91 ? 6.610 1.530 3.253 1.00 88.44 91 PHE A CA 1
ATOM 675 C C . PHE A 1 91 ? 6.895 2.185 1.916 1.00 88.44 91 PHE A C 1
ATOM 677 O O . PHE A 1 91 ? 6.375 1.736 0.899 1.00 88.44 91 PHE A O 1
ATOM 684 N N . CYS A 1 92 ? 7.670 3.268 1.936 1.00 86.88 92 CYS A N 1
ATOM 685 C CA . CYS A 1 92 ? 7.895 4.122 0.776 1.00 86.88 92 CYS A CA 1
ATOM 686 C C . CYS A 1 92 ? 9.336 4.042 0.270 1.00 86.88 92 CYS A C 1
ATOM 688 O O . CYS A 1 92 ? 10.275 3.839 1.044 1.00 86.88 92 CYS A O 1
ATOM 690 N N . ARG A 1 93 ? 9.518 4.247 -1.034 1.00 83.62 93 ARG A N 1
ATOM 691 C CA . ARG A 1 93 ? 10.827 4.340 -1.683 1.00 83.62 93 ARG A CA 1
ATOM 692 C C . ARG A 1 93 ? 10.792 5.381 -2.785 1.00 83.62 93 ARG A C 1
ATOM 694 O O . ARG A 1 93 ? 9.885 5.378 -3.611 1.00 83.62 93 ARG A O 1
ATOM 701 N N . SER A 1 94 ? 11.848 6.182 -2.823 1.00 82.31 94 SER A N 1
ATOM 702 C CA . SER A 1 94 ? 12.136 7.106 -3.913 1.00 82.31 94 SER A CA 1
ATOM 703 C C . SER A 1 94 ? 12.931 6.438 -5.030 1.00 82.31 94 SER A C 1
ATOM 705 O O . SER A 1 94 ? 13.824 5.618 -4.785 1.00 82.31 94 SER A O 1
ATOM 707 N N . GLY A 1 95 ? 12.665 6.868 -6.258 1.00 74.25 95 GLY A N 1
ATOM 708 C CA . GLY A 1 95 ? 13.349 6.419 -7.463 1.00 74.25 95 GLY A CA 1
ATOM 709 C C . GLY A 1 95 ? 12.692 5.204 -8.125 1.00 74.25 95 GLY A C 1
ATOM 710 O O . GLY A 1 95 ? 11.707 4.664 -7.620 1.00 74.25 95 GLY A O 1
ATOM 711 N N . PRO A 1 96 ? 13.231 4.768 -9.277 1.00 68.69 96 PRO A N 1
ATOM 712 C CA . PRO A 1 96 ? 12.635 3.689 -10.047 1.00 68.69 96 PRO A CA 1
ATOM 713 C C . PRO A 1 96 ? 12.655 2.387 -9.245 1.00 68.69 96 PRO A C 1
ATOM 715 O O . PRO A 1 96 ? 13.675 1.995 -8.666 1.00 68.69 96 PRO A O 1
ATOM 718 N N . LEU A 1 97 ? 11.519 1.700 -9.243 1.00 68.06 97 LEU A N 1
ATOM 719 C CA . LEU A 1 97 ? 11.417 0.335 -8.755 1.00 68.06 97 LEU A CA 1
ATOM 720 C C . LEU A 1 97 ? 12.156 -0.574 -9.751 1.00 68.06 97 LEU A C 1
ATOM 722 O O . LEU A 1 97 ? 11.820 -0.650 -10.931 1.00 68.06 97 LEU A O 1
ATOM 726 N N . THR A 1 98 ? 13.234 -1.214 -9.306 1.00 61.72 98 THR A N 1
ATOM 727 C CA . THR A 1 98 ? 13.990 -2.161 -10.136 1.00 61.72 98 THR A CA 1
ATOM 728 C C . THR A 1 98 ? 13.208 -3.464 -10.283 1.00 61.72 98 THR A C 1
ATOM 730 O O . THR A 1 98 ? 12.571 -3.891 -9.319 1.00 61.72 98 THR A O 1
ATOM 733 N N . GLN A 1 99 ? 13.290 -4.121 -11.450 1.00 54.88 99 GLN A N 1
ATOM 734 C CA . GLN A 1 99 ? 12.712 -5.457 -11.659 1.00 54.88 99 GLN A CA 1
ATOM 735 C C . GLN A 1 99 ? 13.048 -6.375 -10.474 1.00 54.88 99 GLN A C 1
ATOM 737 O O . GLN A 1 99 ? 14.216 -6.556 -10.136 1.00 54.88 99 GLN A O 1
ATOM 742 N N . GLY A 1 100 ? 12.006 -6.909 -9.841 1.00 59.94 100 GLY A N 1
ATOM 743 C CA . GLY A 1 100 ? 12.108 -7.880 -8.757 1.00 59.94 100 GLY A CA 1
ATOM 744 C C . GLY A 1 100 ? 12.199 -7.347 -7.325 1.00 59.94 100 GLY A C 1
ATOM 745 O O . GLY A 1 100 ? 12.156 -8.162 -6.419 1.00 59.94 100 GLY A O 1
ATOM 746 N N . PHE A 1 101 ? 12.269 -6.033 -7.064 1.00 58.03 101 PHE A N 1
ATOM 747 C CA . PHE A 1 101 ? 12.290 -5.524 -5.677 1.00 58.03 101 PHE A CA 1
ATOM 748 C C . PHE A 1 101 ? 11.352 -4.339 -5.462 1.00 58.03 101 PHE A C 1
ATOM 750 O O . PHE A 1 101 ? 11.492 -3.319 -6.138 1.00 58.03 101 PHE A O 1
ATOM 757 N N . VAL A 1 102 ? 10.389 -4.470 -4.536 1.00 64.94 102 VAL A N 1
ATOM 758 C CA . VAL A 1 102 ? 9.152 -3.697 -4.705 1.00 64.94 102 VAL A CA 1
ATOM 759 C C . VAL A 1 102 ? 8.472 -3.123 -3.451 1.00 64.94 102 VAL A C 1
ATOM 761 O O . VAL A 1 102 ? 7.490 -2.421 -3.587 1.00 64.94 102 VAL A O 1
ATOM 764 N N . LEU A 1 103 ? 9.149 -3.138 -2.296 1.00 68.44 103 LEU A N 1
ATOM 765 C CA . LEU A 1 103 ? 8.789 -2.530 -0.989 1.00 68.44 103 LEU A CA 1
ATOM 766 C C . LEU A 1 103 ? 8.290 -3.595 -0.033 1.00 68.44 103 LEU A C 1
ATOM 768 O O . LEU A 1 103 ? 7.281 -4.231 -0.304 1.00 68.44 103 LEU A O 1
ATOM 772 N N . SER A 1 104 ? 8.972 -3.739 1.100 1.00 73.50 104 SER A N 1
ATOM 773 C CA . SER A 1 104 ? 8.621 -4.708 2.131 1.00 73.50 104 SER A CA 1
ATOM 774 C C . SER A 1 104 ? 8.634 -4.054 3.496 1.00 73.50 104 SER A C 1
ATOM 776 O O . SER A 1 104 ? 9.542 -3.284 3.815 1.00 73.50 104 SER A O 1
ATOM 778 N N . GLY A 1 105 ? 7.677 -4.420 4.336 1.00 72.12 105 GLY A N 1
ATOM 779 C CA . GLY A 1 105 ? 7.687 -3.990 5.719 1.00 72.12 105 GLY A CA 1
ATOM 780 C C . GLY A 1 105 ? 6.711 -4.748 6.595 1.00 72.12 105 GLY A C 1
ATOM 781 O O . GLY A 1 105 ? 5.748 -5.353 6.127 1.00 72.12 105 GLY A O 1
ATOM 782 N N . THR A 1 106 ? 7.004 -4.755 7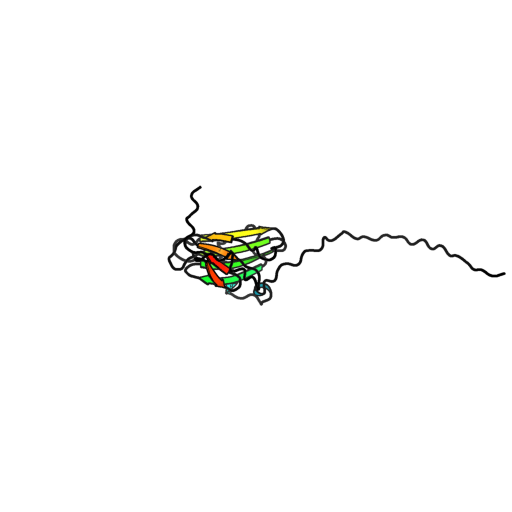.890 1.00 76.56 106 THR A N 1
ATOM 783 C CA . THR A 1 106 ? 6.184 -5.444 8.883 1.00 76.56 106 THR A CA 1
ATOM 784 C C . THR A 1 106 ? 5.033 -4.544 9.295 1.00 76.56 106 THR A C 1
ATOM 786 O O . THR A 1 106 ? 5.260 -3.468 9.845 1.00 76.56 106 THR A O 1
ATOM 789 N N . SER A 1 107 ? 3.800 -4.988 9.054 1.00 72.56 107 SER A N 1
ATOM 790 C CA . SER A 1 107 ? 2.601 -4.292 9.508 1.00 72.56 107 SER A CA 1
ATOM 791 C C . SER A 1 107 ? 1.938 -5.067 10.658 1.00 72.56 107 SER A C 1
ATOM 793 O O . SER A 1 107 ? 1.552 -6.231 10.478 1.00 72.56 107 SER A O 1
ATOM 795 N N . PRO A 1 108 ? 1.823 -4.473 11.861 1.00 69.50 108 PRO A N 1
ATOM 796 C CA . PRO A 1 108 ? 1.263 -5.149 13.026 1.00 69.50 108 PRO A CA 1
ATOM 797 C C . PRO A 1 108 ? -0.211 -5.536 12.858 1.00 69.50 108 PRO A C 1
ATOM 799 O O . PRO A 1 108 ? -1.063 -4.696 12.575 1.00 69.50 108 PRO A O 1
ATOM 802 N N . GLY A 1 109 ? -0.530 -6.797 13.149 1.00 64.81 109 GLY A N 1
ATOM 803 C CA . GLY A 1 109 ? -1.910 -7.264 13.278 1.00 64.81 109 GLY A CA 1
ATOM 804 C C . GLY A 1 109 ? -2.712 -7.273 11.982 1.00 64.81 109 GLY A C 1
ATOM 805 O O . GLY A 1 109 ? -3.905 -6.995 12.034 1.00 64.81 109 GLY A O 1
ATOM 806 N N . THR A 1 110 ? -2.057 -7.544 10.852 1.00 68.50 110 THR A N 1
ATOM 807 C CA . THR A 1 110 ? -2.646 -7.512 9.500 1.00 68.50 110 THR A CA 1
ATOM 808 C C . THR A 1 110 ? -2.971 -8.892 8.939 1.00 68.50 110 THR A C 1
ATOM 810 O O . THR A 1 110 ? -3.637 -9.005 7.916 1.00 68.50 110 THR A O 1
ATOM 813 N N . THR A 1 111 ? -2.544 -9.957 9.615 1.00 67.19 111 THR A N 1
ATOM 814 C CA . THR A 1 111 ? -2.841 -11.338 9.226 1.00 67.19 111 THR A CA 1
ATOM 815 C C . THR A 1 111 ? -4.222 -11.772 9.732 1.00 67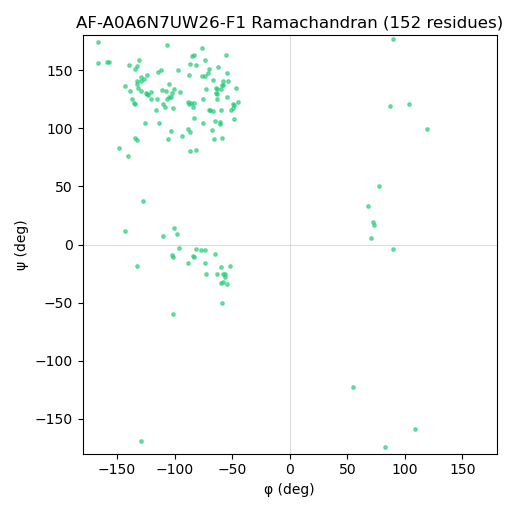.19 111 THR A C 1
ATOM 817 O O . THR A 1 111 ? -4.787 -11.166 10.646 1.00 67.19 111 THR A O 1
ATOM 820 N N . LEU A 1 112 ? -4.770 -12.858 9.172 1.00 65.38 112 LEU A N 1
ATOM 821 C CA . LEU A 1 112 ? -6.080 -13.415 9.562 1.00 65.38 112 LEU A CA 1
ATOM 822 C C . LEU A 1 112 ? -6.190 -13.756 11.059 1.00 65.38 112 LEU A C 1
ATOM 824 O O . LEU A 1 112 ? -7.281 -13.725 11.622 1.00 65.38 112 LEU A O 1
ATOM 828 N N . ASP A 1 113 ? -5.071 -14.070 11.707 1.00 67.25 113 ASP A N 1
ATOM 829 C CA . ASP A 1 113 ? -4.978 -14.376 13.136 1.00 67.25 113 ASP A CA 1
ATOM 830 C C . ASP A 1 113 ? -4.527 -13.181 13.999 1.00 67.25 113 ASP A C 1
ATOM 832 O O . ASP A 1 113 ? -4.263 -13.342 15.191 1.00 67.25 113 ASP A O 1
ATOM 836 N N . GLY A 1 114 ? -4.451 -11.977 13.421 1.00 66.00 114 GLY A N 1
ATOM 837 C CA . GLY A 1 114 ? -4.139 -10.738 14.135 1.00 66.00 114 GLY A CA 1
ATOM 838 C C . GLY A 1 114 ? -2.673 -10.592 14.551 1.00 66.00 114 GLY A C 1
ATOM 839 O O . GLY A 1 114 ? -2.359 -9.759 15.404 1.00 66.00 114 GLY A O 1
ATOM 840 N N . ARG A 1 115 ? -1.761 -11.372 13.963 1.00 69.94 115 ARG A N 1
ATOM 841 C CA . ARG A 1 115 ? -0.311 -11.233 14.155 1.00 69.94 115 ARG A CA 1
ATOM 842 C C . ARG A 1 115 ? 0.282 -10.194 13.202 1.00 69.94 115 ARG A C 1
ATOM 844 O O . ARG A 1 115 ? -0.328 -9.774 12.219 1.00 69.94 115 ARG A O 1
ATOM 851 N N . ALA A 1 116 ? 1.488 -9.730 13.527 1.00 68.38 116 ALA A N 1
ATOM 852 C CA . ALA A 1 116 ? 2.281 -8.953 12.585 1.00 68.38 116 ALA A CA 1
ATOM 853 C C . ALA A 1 116 ? 2.649 -9.829 11.378 1.00 68.38 116 ALA A C 1
ATOM 855 O O . ALA A 1 116 ? 3.046 -10.985 11.540 1.00 68.38 116 ALA A O 1
ATOM 856 N N . GLY A 1 117 ? 2.497 -9.269 10.183 1.00 74.94 117 GLY A N 1
ATOM 857 C CA . GLY A 1 117 ? 2.915 -9.887 8.931 1.00 74.94 117 GLY A CA 1
ATOM 858 C C . GLY A 1 117 ? 3.867 -8.957 8.196 1.00 74.94 117 GLY A C 1
ATOM 859 O O . GLY A 1 117 ? 3.730 -7.735 8.283 1.00 74.94 117 GLY A O 1
ATOM 860 N N . GLN A 1 118 ? 4.840 -9.516 7.484 1.00 81.25 118 GLN A N 1
ATOM 861 C CA . GLN A 1 118 ? 5.598 -8.735 6.511 1.00 81.25 118 GLN A CA 1
ATOM 862 C C . GLN A 1 118 ? 4.793 -8.690 5.220 1.00 81.25 118 GLN A C 1
ATOM 864 O O . GLN A 1 118 ? 4.478 -9.736 4.664 1.00 81.25 118 GLN A O 1
ATOM 869 N N . ALA A 1 119 ? 4.456 -7.492 4.762 1.00 81.88 119 ALA A N 1
ATOM 870 C CA . ALA A 1 119 ? 3.829 -7.275 3.472 1.00 81.88 119 ALA A CA 1
ATOM 871 C C . ALA A 1 119 ? 4.893 -6.804 2.487 1.00 81.88 119 ALA A C 1
ATOM 8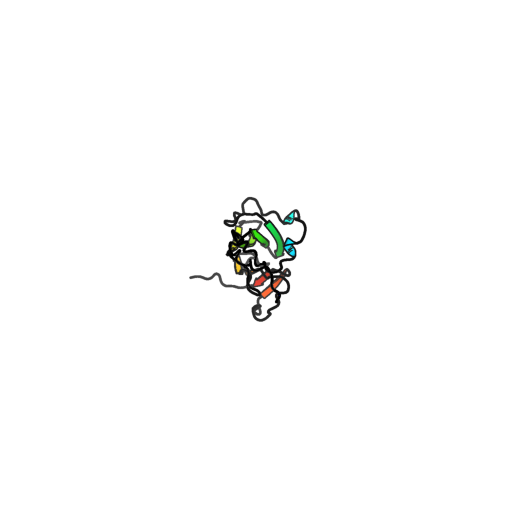73 O O . ALA A 1 119 ? 5.681 -5.917 2.822 1.00 81.88 119 ALA A O 1
ATOM 874 N N . SER A 1 120 ? 4.897 -7.382 1.292 1.00 83.50 120 SER A N 1
ATOM 875 C CA . SER A 1 120 ? 5.738 -6.956 0.184 1.00 83.50 120 SER A CA 1
ATOM 876 C C . SER A 1 120 ? 4.865 -6.631 -1.016 1.00 83.50 120 SER A C 1
ATOM 878 O O . SER A 1 120 ? 4.036 -7.448 -1.415 1.00 83.50 120 SER A O 1
ATOM 880 N N . LEU A 1 121 ? 5.048 -5.452 -1.598 1.00 82.88 121 LEU A N 1
ATOM 881 C CA . LEU A 1 121 ? 4.478 -5.128 -2.897 1.00 82.88 121 LEU A CA 1
ATOM 882 C C . LEU A 1 121 ? 5.340 -5.839 -3.949 1.00 82.88 121 LEU A C 1
ATOM 884 O O . LEU A 1 121 ? 6.559 -5.928 -3.766 1.00 82.88 121 LEU A O 1
ATOM 888 N N . VAL A 1 122 ? 4.731 -6.312 -5.043 1.00 81.50 122 VAL A N 1
ATOM 889 C CA . VAL A 1 122 ? 5.425 -6.855 -6.216 1.00 81.50 122 VAL A CA 1
ATOM 890 C C . VAL A 1 122 ? 4.972 -6.256 -7.547 1.00 81.50 122 VAL A C 1
ATOM 892 O O . VAL A 1 122 ? 3.808 -5.905 -7.696 1.00 81.50 122 VAL A O 1
ATOM 895 N N . VAL A 1 123 ? 5.896 -6.080 -8.498 1.00 78.19 123 VAL A N 1
ATOM 896 C CA . VAL A 1 123 ? 5.589 -5.566 -9.847 1.00 78.19 123 VAL A CA 1
ATOM 897 C C . VAL A 1 123 ? 4.890 -6.654 -10.656 1.00 78.19 123 VAL A C 1
ATOM 899 O O . VAL A 1 123 ? 5.045 -7.840 -10.347 1.00 78.19 123 VAL A O 1
ATOM 902 N N . ASP A 1 124 ? 4.160 -6.280 -11.703 1.00 76.31 124 ASP A N 1
ATOM 903 C CA . ASP A 1 124 ? 3.421 -7.259 -12.501 1.00 76.31 124 ASP A CA 1
ATOM 904 C C . ASP A 1 124 ? 4.338 -8.331 -13.095 1.00 76.31 124 ASP A C 1
ATOM 906 O O . ASP A 1 124 ? 5.454 -8.063 -13.555 1.00 76.31 124 ASP A O 1
ATOM 910 N N . GLY A 1 125 ? 3.846 -9.571 -13.104 1.00 68.38 125 GLY A N 1
ATOM 911 C CA . GLY A 1 125 ? 4.582 -10.713 -13.641 1.00 68.38 125 GLY A CA 1
ATOM 912 C C . GLY A 1 125 ? 5.788 -11.144 -12.800 1.00 68.38 125 GLY A C 1
ATOM 913 O O . GLY A 1 125 ? 6.519 -12.041 -13.227 1.00 68.38 125 GLY A O 1
ATOM 914 N N . TYR A 1 126 ? 6.008 -10.555 -11.617 1.00 71.44 126 TYR A N 1
ATOM 915 C CA . TYR A 1 126 ? 7.031 -11.032 -10.693 1.00 71.44 126 TYR A CA 1
ATOM 916 C C . TYR A 1 126 ? 6.644 -12.389 -10.105 1.00 71.44 126 TYR A C 1
ATOM 918 O O . TYR A 1 126 ? 5.679 -12.515 -9.354 1.00 71.44 126 TYR A O 1
ATOM 926 N N . MET A 1 127 ? 7.437 -13.408 -10.427 1.00 59.94 127 MET A N 1
ATOM 927 C CA . MET A 1 127 ? 7.358 -14.728 -9.812 1.00 59.94 127 MET A CA 1
ATOM 928 C C . MET A 1 127 ? 8.765 -15.265 -9.589 1.00 59.94 127 MET A C 1
ATOM 930 O O . MET A 1 127 ? 9.227 -16.126 -10.335 1.00 59.94 127 MET A O 1
ATOM 934 N N . ASP A 1 128 ? 9.451 -14.759 -8.564 1.00 57.47 128 ASP A N 1
ATOM 935 C CA . ASP A 1 128 ? 10.615 -15.463 -8.031 1.00 57.47 128 ASP A CA 1
ATOM 936 C C . ASP A 1 128 ? 10.239 -16.171 -6.726 1.00 57.47 128 ASP A C 1
ATOM 938 O O . ASP A 1 128 ? 10.173 -15.588 -5.643 1.00 57.47 128 ASP A O 1
ATOM 942 N N . GLY A 1 129 ? 9.945 -17.466 -6.848 1.00 50.66 129 GLY A N 1
ATOM 943 C CA . GLY A 1 129 ? 9.593 -18.329 -5.721 1.00 50.66 129 GLY A CA 1
ATOM 944 C C . GLY A 1 129 ? 10.731 -18.523 -4.714 1.00 50.66 129 GLY A C 1
ATOM 945 O O . GLY A 1 129 ? 10.489 -19.084 -3.652 1.00 50.66 129 GLY A O 1
ATOM 946 N N . ALA A 1 130 ? 11.953 -18.062 -5.014 1.00 52.31 130 ALA A N 1
ATOM 947 C CA . ALA A 1 130 ? 13.081 -18.106 -4.086 1.00 52.31 130 ALA A CA 1
ATOM 948 C C . ALA A 1 130 ? 12.970 -17.084 -2.936 1.00 52.31 130 ALA A C 1
ATOM 950 O O . ALA A 1 130 ? 13.526 -17.325 -1.864 1.00 52.31 130 ALA A O 1
ATOM 951 N N . GLU A 1 131 ? 12.246 -15.973 -3.123 1.00 52.66 131 GLU A N 1
ATOM 952 C CA . GLU A 1 131 ? 11.987 -14.992 -2.053 1.00 52.66 131 GLU A CA 1
ATOM 953 C C . GLU A 1 131 ? 10.734 -15.322 -1.226 1.00 52.66 131 GLU A C 1
ATOM 955 O O . GLU A 1 131 ? 10.569 -14.843 -0.100 1.00 52.66 131 GLU A O 1
ATOM 960 N N . LEU A 1 132 ? 9.882 -16.202 -1.753 1.00 56.50 132 LEU A N 1
ATOM 961 C CA . LEU A 1 132 ? 8.737 -16.774 -1.058 1.00 56.50 132 LEU A CA 1
ATOM 962 C C . LEU A 1 132 ? 9.219 -17.929 -0.176 1.00 56.50 132 LEU A C 1
ATOM 964 O O . LEU A 1 132 ? 9.145 -19.095 -0.551 1.00 56.50 132 LEU A O 1
ATOM 968 N N . GLY A 1 133 ? 9.745 -17.616 1.011 1.00 57.44 133 GLY A N 1
ATOM 969 C CA . GLY A 1 133 ? 9.975 -18.643 2.036 1.00 57.44 133 GLY A CA 1
ATOM 970 C C . GLY A 1 133 ? 8.684 -19.418 2.345 1.00 57.44 133 GLY A C 1
ATOM 971 O O . GLY A 1 133 ? 7.599 -18.918 2.053 1.00 57.44 133 GLY A O 1
ATOM 972 N N . GLU A 1 134 ? 8.786 -20.595 2.978 1.00 61.19 134 GLU A N 1
ATOM 973 C CA . GLU A 1 134 ? 7.660 -21.526 3.235 1.00 61.19 134 GLU A CA 1
ATOM 974 C C . GLU A 1 134 ? 6.427 -20.889 3.923 1.00 61.19 134 GLU A C 1
ATOM 976 O O . GLU A 1 134 ? 5.328 -21.426 3.822 1.00 61.19 134 GLU A O 1
ATOM 981 N N . ASP A 1 135 ? 6.589 -19.722 4.557 1.00 72.19 135 ASP A N 1
ATOM 982 C CA . ASP A 1 135 ? 5.537 -18.966 5.253 1.00 72.19 135 ASP A CA 1
ATOM 983 C C . ASP A 1 135 ? 4.965 -17.772 4.455 1.00 72.19 135 ASP A C 1
ATOM 985 O O . ASP A 1 135 ? 4.339 -16.883 5.044 1.00 72.19 135 ASP A O 1
ATOM 989 N N . SER A 1 136 ? 5.235 -17.687 3.148 1.00 72.31 136 SER A N 1
ATOM 990 C CA . SER A 1 136 ? 4.808 -16.569 2.292 1.00 72.31 136 SER A CA 1
ATOM 991 C C . SER A 1 136 ? 3.593 -16.943 1.445 1.00 72.31 136 SER A C 1
ATOM 993 O O . SER A 1 136 ? 3.590 -17.959 0.755 1.00 72.31 136 SER A O 1
ATOM 995 N N . GLU A 1 137 ? 2.577 -16.088 1.457 1.00 76.81 137 GLU A N 1
ATOM 996 C CA . GLU A 1 137 ? 1.326 -16.241 0.723 1.00 76.81 137 GLU A CA 1
ATOM 997 C C . GLU A 1 137 ? 1.129 -15.065 -0.244 1.00 76.81 137 GLU A C 1
ATOM 999 O O . GLU A 1 137 ? 1.259 -13.898 0.134 1.00 76.81 137 GLU A O 1
ATOM 1004 N N . LEU A 1 138 ? 0.803 -15.367 -1.502 1.00 77.50 138 LEU A N 1
ATOM 1005 C CA . LEU A 1 138 ? 0.391 -14.373 -2.495 1.00 77.50 138 LEU A CA 1
ATOM 1006 C C . LEU A 1 138 ? -1.106 -14.093 -2.321 1.00 77.50 138 LEU A C 1
ATOM 1008 O O . LEU A 1 138 ? -1.933 -14.941 -2.650 1.00 77.50 138 LEU A O 1
ATOM 1012 N N . ILE A 1 139 ? -1.449 -12.905 -1.818 1.00 78.50 139 ILE A N 1
ATOM 1013 C CA . ILE A 1 139 ? -2.842 -12.496 -1.545 1.00 78.50 139 ILE A CA 1
ATOM 1014 C C . ILE A 1 139 ? -3.423 -11.567 -2.626 1.00 78.50 139 ILE A C 1
ATOM 1016 O O . ILE A 1 139 ? -4.620 -11.279 -2.632 1.00 78.50 139 ILE A O 1
ATOM 1020 N N . HIS A 1 140 ? -2.569 -11.078 -3.527 1.00 83.88 140 HIS A N 1
ATOM 1021 C CA . HIS A 1 140 ? -2.895 -10.297 -4.721 1.00 83.88 140 HIS A CA 1
ATOM 1022 C C . HIS A 1 140 ? -1.742 -10.438 -5.720 1.00 83.88 140 HIS A C 1
ATOM 1024 O O . HIS A 1 140 ? -0.619 -10.676 -5.287 1.00 83.88 140 HIS A O 1
ATOM 1030 N N . GLU A 1 141 ? -1.962 -10.224 -7.020 1.00 81.06 141 GLU A N 1
ATOM 1031 C CA . GLU A 1 141 ? -0.889 -10.317 -8.031 1.00 81.06 141 GLU A CA 1
ATOM 1032 C C . GLU A 1 141 ? 0.308 -9.393 -7.738 1.00 81.06 141 GLU A C 1
ATOM 1034 O O . GLU A 1 141 ? 1.436 -9.708 -8.101 1.00 81.06 141 GLU A O 1
ATOM 1039 N N . ASN A 1 142 ? 0.063 -8.307 -6.998 1.00 84.44 142 ASN A N 1
ATOM 1040 C CA . ASN A 1 142 ? 1.069 -7.352 -6.535 1.00 84.44 142 ASN A CA 1
ATOM 1041 C C . ASN A 1 142 ? 1.335 -7.387 -5.019 1.00 84.44 142 ASN A C 1
ATOM 1043 O O . ASN A 1 142 ? 2.022 -6.497 -4.534 1.00 84.44 142 ASN A O 1
ATOM 1047 N N . VAL A 1 143 ? 0.789 -8.325 -4.231 1.00 81.94 143 VAL A N 1
ATOM 1048 C CA . VAL A 1 143 ? 0.996 -8.336 -2.765 1.00 81.94 143 VAL A CA 1
ATOM 1049 C C . VAL A 1 143 ? 1.308 -9.729 -2.237 1.00 81.94 143 VAL A C 1
ATOM 1051 O O . VAL A 1 143 ? 0.495 -10.652 -2.316 1.00 81.94 143 VAL A O 1
ATOM 1054 N N . LEU A 1 144 ? 2.469 -9.827 -1.598 1.00 80.88 144 LEU A N 1
ATOM 1055 C CA . LEU A 1 144 ? 2.927 -10.975 -0.832 1.00 80.88 144 LEU A CA 1
ATOM 1056 C C . LEU A 1 144 ? 2.825 -10.679 0.659 1.00 80.88 144 LEU A C 1
ATOM 1058 O O . LEU A 1 144 ? 3.211 -9.600 1.107 1.00 80.88 144 LEU A O 1
ATOM 1062 N N . VAL A 1 145 ? 2.366 -11.647 1.443 1.00 77.69 145 VAL A N 1
ATOM 1063 C CA . VAL A 1 145 ? 2.366 -11.566 2.904 1.00 77.69 145 VAL A CA 1
ATOM 1064 C C . VAL A 1 145 ? 3.113 -12.753 3.480 1.00 77.69 145 VAL A C 1
ATOM 1066 O O . VAL A 1 145 ? 2.820 -13.895 3.152 1.00 77.69 145 VAL A O 1
ATOM 1069 N N . ARG A 1 146 ? 4.060 -12.489 4.378 1.00 76.88 146 ARG A N 1
ATOM 1070 C CA . ARG A 1 146 ? 4.764 -13.512 5.146 1.00 76.88 146 ARG A CA 1
ATOM 1071 C C . ARG A 1 146 ? 4.287 -13.524 6.591 1.00 76.88 146 ARG A C 1
ATOM 1073 O O . ARG A 1 146 ? 4.338 -12.499 7.281 1.00 76.88 146 ARG A O 1
ATOM 1080 N N . LEU A 1 147 ? 3.850 -14.695 7.049 1.00 71.44 147 LEU A N 1
ATOM 1081 C CA . LEU A 1 147 ? 3.390 -14.920 8.417 1.00 71.44 147 LEU A CA 1
ATOM 1082 C C . LEU A 1 147 ? 4.566 -15.134 9.377 1.00 71.44 147 LEU A C 1
ATOM 1084 O O . LEU A 1 147 ? 5.635 -15.603 8.996 1.00 71.44 147 LEU A O 1
ATOM 1088 N N . GLY A 1 148 ? 4.347 -14.823 10.657 1.00 60.31 148 GLY A N 1
ATOM 1089 C CA . GLY A 1 148 ? 5.250 -15.250 11.729 1.00 60.31 148 GLY A CA 1
ATOM 1090 C C . GLY A 1 148 ? 6.595 -14.528 11.778 1.00 60.31 148 GLY A C 1
ATOM 1091 O O . GLY A 1 148 ? 7.516 -15.036 12.413 1.00 60.31 148 GLY A O 1
ATOM 1092 N N . VAL A 1 149 ? 6.719 -13.351 11.157 1.00 58.62 149 VAL A N 1
ATOM 1093 C CA . VAL A 1 149 ? 7.910 -12.515 11.333 1.00 58.62 149 VAL A CA 1
ATOM 1094 C C . VAL A 1 149 ? 7.922 -12.032 12.788 1.00 58.62 149 VAL A C 1
ATOM 1096 O O . VAL A 1 149 ? 6.989 -11.329 13.187 1.00 58.62 149 VAL A O 1
ATOM 1099 N N . PRO A 1 150 ? 8.905 -12.433 13.619 1.00 52.59 150 PRO A N 1
ATOM 1100 C CA . PRO A 1 150 ? 8.994 -11.918 14.976 1.00 52.59 150 PRO A CA 1
ATOM 1101 C C . PRO A 1 150 ? 9.104 -10.395 14.901 1.00 52.59 150 PRO A C 1
ATOM 1103 O O . PRO A 1 150 ? 9.823 -9.872 14.045 1.00 52.59 150 PRO A O 1
ATOM 1106 N N . ASN A 1 151 ? 8.383 -9.685 15.775 1.00 48.22 151 ASN A N 1
ATOM 1107 C CA . ASN A 1 151 ? 8.646 -8.265 15.991 1.00 48.22 151 ASN A CA 1
ATOM 1108 C C . ASN A 1 151 ? 10.146 -8.162 16.262 1.00 48.22 151 ASN A C 1
ATOM 1110 O O . ASN A 1 151 ? 10.639 -8.801 17.190 1.00 48.22 151 ASN A O 1
ATOM 1114 N N . GLY A 1 152 ? 10.879 -7.489 15.377 1.00 43.16 152 GLY A N 1
ATOM 1115 C CA . GLY A 1 152 ? 12.312 -7.326 15.535 1.00 43.16 152 GLY A CA 1
ATOM 1116 C C . GLY A 1 152 ? 12.558 -6.478 16.770 1.00 43.16 152 GLY A C 1
ATOM 1117 O O . GLY A 1 152 ? 12.570 -5.257 16.668 1.00 43.16 152 GLY A O 1
ATOM 1118 N N . ASP A 1 153 ? 12.717 -7.122 17.921 1.00 39.97 153 ASP A N 1
ATOM 1119 C CA . ASP A 1 153 ? 13.316 -6.508 19.093 1.00 39.97 153 ASP A CA 1
ATOM 1120 C C . ASP A 1 153 ? 14.792 -6.264 18.741 1.00 39.97 153 ASP A C 1
ATOM 1122 O O . ASP A 1 153 ? 15.607 -7.189 18.763 1.00 39.97 153 ASP A O 1
ATOM 1126 N N . ASN A 1 154 ? 15.118 -5.032 18.347 1.00 37.66 154 ASN A N 1
ATOM 1127 C CA . ASN A 1 154 ? 16.465 -4.478 18.483 1.00 37.66 154 ASN A CA 1
ATOM 1128 C C . ASN A 1 154 ? 16.417 -3.343 19.499 1.00 37.66 154 ASN A C 1
ATOM 1130 O O . ASN A 1 154 ? 15.639 -2.390 19.265 1.00 37.66 154 ASN A O 1
#

pLDDT: mean 73.22, std 16.57, range [37.66, 95.31]